Protein AF-A0A7H8JSB2-F1 (afdb_monomer_lite)

pLDDT: mean 87.97, std 10.71, range [47.22, 97.81]

Secondary structure (DSSP, 8-state):
-HHHHHHHHHHHHH--HHHHHHHHHHHHHHHHHHHHHHH----GGGT-------TTTTTT-HHHHHHHHHHHHHHTT-HHHHHHHHHHHHHS-HHHHHHHHHHHHHHHHHHHHHHHHHHHHHHH--

Sequence (126 aa):
MDGVTAAVGELAERGDLFDVLSACRVFAYTAVHALLALYGPPDSGLGEVWVLDDLGDAEGRPERLFAARLVTAHANGDQDTVTALVVAAFRAARRERSGSLRELVTYAAGLDARAAQKDRHERNDG

Structure (mmCIF, N/CA/C/O backbone):
data_AF-A0A7H8JSB2-F1
#
_entry.id   AF-A0A7H8JSB2-F1
#
loop_
_atom_site.group_PDB
_atom_site.id
_atom_site.type_symbol
_atom_site.label_atom_id
_atom_site.label_alt_id
_atom_site.label_comp_id
_atom_site.label_asym_id
_atom_site.label_entity_id
_atom_site.label_seq_id
_atom_site.pdbx_PDB_ins_code
_atom_site.Cartn_x
_atom_site.Cartn_y
_atom_site.Cartn_z
_atom_site.occupancy
_atom_site.B_iso_or_equiv
_atom_site.auth_seq_id
_atom_site.auth_comp_id
_atom_site.auth_asym_id
_atom_site.auth_atom_id
_atom_site.pdbx_PDB_model_num
ATOM 1 N N . MET A 1 1 ? 3.109 19.238 -10.023 1.00 53.44 1 MET A N 1
ATOM 2 C CA . MET A 1 1 ? 3.082 17.765 -9.847 1.00 53.44 1 MET A CA 1
ATOM 3 C C . MET A 1 1 ? 4.243 17.054 -10.559 1.00 53.44 1 MET A C 1
ATOM 5 O O . MET A 1 1 ? 4.353 15.838 -10.447 1.00 53.44 1 MET A O 1
ATOM 9 N N . ASP A 1 2 ? 5.158 17.784 -11.208 1.00 61.31 2 ASP A N 1
ATOM 10 C CA . ASP A 1 2 ? 6.185 17.170 -12.066 1.00 61.31 2 ASP A CA 1
ATOM 11 C C . ASP A 1 2 ? 7.372 16.584 -11.285 1.00 61.31 2 ASP A C 1
ATOM 13 O O . ASP A 1 2 ? 7.909 15.548 -11.667 1.00 61.31 2 ASP A O 1
ATOM 17 N N . GLY A 1 3 ? 7.724 17.172 -10.134 1.00 69.94 3 GLY A N 1
ATOM 18 C CA . GLY A 1 3 ? 8.851 16.714 -9.309 1.00 69.94 3 GLY A CA 1
ATOM 19 C C . GLY A 1 3 ? 8.654 15.335 -8.667 1.00 69.94 3 GLY A C 1
ATOM 20 O O . GLY A 1 3 ? 9.569 14.521 -8.679 1.00 69.94 3 GLY A O 1
ATOM 21 N N . VAL A 1 4 ? 7.453 15.031 -8.158 1.00 74.25 4 VAL A N 1
ATOM 22 C CA . VAL A 1 4 ? 7.155 13.722 -7.535 1.00 74.25 4 VAL A CA 1
ATOM 23 C C . VAL A 1 4 ? 7.167 12.610 -8.581 1.00 74.25 4 VAL A C 1
ATOM 25 O O . VAL A 1 4 ? 7.732 11.545 -8.354 1.00 74.25 4 VAL A O 1
ATOM 28 N N . THR A 1 5 ? 6.601 12.871 -9.761 1.00 75.88 5 THR A N 1
ATOM 29 C CA . THR A 1 5 ? 6.603 11.906 -10.868 1.00 75.88 5 THR A CA 1
ATOM 30 C C . THR A 1 5 ? 8.024 11.636 -11.368 1.00 75.88 5 THR A C 1
ATOM 32 O O . THR A 1 5 ? 8.359 10.482 -11.637 1.00 75.88 5 THR A O 1
ATOM 35 N N . ALA A 1 6 ? 8.867 12.671 -11.443 1.00 80.19 6 ALA A N 1
ATOM 36 C CA . ALA A 1 6 ? 10.279 12.531 -11.788 1.00 80.19 6 ALA A CA 1
ATOM 37 C C . ALA A 1 6 ? 11.056 11.730 -10.729 1.00 80.19 6 ALA A C 1
ATOM 39 O O . ALA A 1 6 ? 11.782 10.810 -11.090 1.00 80.19 6 ALA A O 1
ATOM 40 N N . ALA A 1 7 ? 10.843 12.005 -9.438 1.00 81.44 7 ALA A N 1
ATOM 41 C CA . ALA A 1 7 ? 11.498 11.285 -8.344 1.00 81.44 7 ALA A CA 1
ATOM 42 C C . ALA A 1 7 ? 11.092 9.800 -8.284 1.00 81.44 7 ALA A C 1
ATOM 44 O O . ALA A 1 7 ? 11.939 8.934 -8.089 1.00 81.44 7 ALA A O 1
ATOM 45 N N . VAL A 1 8 ? 9.812 9.481 -8.516 1.00 85.06 8 VAL A N 1
ATOM 46 C CA . VAL A 1 8 ? 9.336 8.088 -8.630 1.00 85.06 8 VAL A CA 1
ATOM 47 C C . VAL A 1 8 ? 9.953 7.391 -9.843 1.00 85.06 8 VAL A C 1
ATOM 49 O O . VAL A 1 8 ? 10.310 6.215 -9.764 1.00 85.06 8 VAL A O 1
ATOM 52 N N . GLY A 1 9 ? 10.089 8.107 -10.962 1.00 81.44 9 GLY A N 1
ATOM 53 C CA . GLY A 1 9 ? 10.782 7.610 -12.148 1.00 81.44 9 GLY A CA 1
ATOM 54 C C . GLY A 1 9 ? 12.246 7.288 -11.854 1.00 81.44 9 GLY A C 1
ATOM 55 O O . GLY A 1 9 ? 12.690 6.176 -12.122 1.00 81.44 9 GLY A O 1
ATOM 56 N N . GLU A 1 10 ? 12.968 8.215 -11.225 1.00 85.25 10 GLU A N 1
ATOM 57 C CA . GLU A 1 10 ? 14.371 8.025 -10.856 1.00 85.25 10 GLU A CA 1
ATOM 58 C C . GLU A 1 10 ? 14.561 6.862 -9.876 1.00 85.25 10 GLU A C 1
ATOM 60 O O . GLU A 1 10 ? 15.423 6.013 -10.097 1.00 85.25 10 GLU A O 1
ATOM 65 N N . LEU A 1 11 ? 13.712 6.758 -8.852 1.00 86.25 11 LEU A N 1
ATOM 66 C CA . LEU A 1 11 ? 13.732 5.644 -7.906 1.00 86.25 11 LEU A CA 1
ATOM 67 C C . LEU A 1 11 ? 13.483 4.298 -8.602 1.00 86.25 11 LEU A C 1
ATOM 69 O O . LEU A 1 11 ? 14.177 3.323 -8.332 1.00 86.25 11 LEU A O 1
ATOM 73 N N . ALA A 1 12 ? 12.520 4.234 -9.525 1.00 83.19 12 ALA A N 1
ATOM 74 C CA . ALA A 1 12 ? 12.244 3.014 -10.281 1.00 83.19 12 ALA A CA 1
ATOM 75 C C . ALA A 1 12 ? 13.409 2.606 -11.201 1.00 83.19 12 ALA A C 1
ATOM 77 O O . ALA A 1 12 ? 13.561 1.422 -11.514 1.00 83.19 12 ALA A O 1
ATOM 78 N N . GLU A 1 13 ? 14.192 3.583 -11.660 1.00 86.50 13 GLU A N 1
ATOM 79 C CA . GLU A 1 13 ? 15.272 3.416 -12.632 1.00 86.50 13 GLU A CA 1
ATOM 80 C C . GLU A 1 13 ? 16.624 3.099 -12.016 1.00 86.50 13 GLU A C 1
ATOM 82 O O . GLU A 1 13 ? 17.367 2.280 -12.556 1.00 86.50 13 GLU A O 1
ATOM 87 N N . ARG A 1 14 ? 16.956 3.800 -10.936 1.00 89.25 14 ARG A N 1
ATOM 88 C CA . ARG A 1 14 ? 18.298 3.837 -10.354 1.00 89.25 14 ARG A CA 1
ATOM 89 C C . ARG A 1 14 ? 18.339 3.328 -8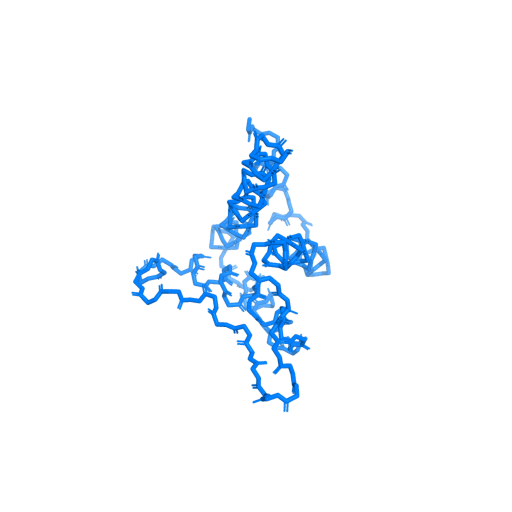.924 1.00 89.25 14 ARG A C 1
ATOM 91 O O . ARG A 1 14 ? 19.429 3.024 -8.454 1.00 89.25 14 ARG A O 1
ATOM 98 N N . GLY A 1 15 ? 17.188 3.244 -8.259 1.00 89.00 15 GLY A N 1
ATOM 99 C CA . GLY A 1 15 ? 17.097 2.716 -6.907 1.00 89.00 15 GLY A CA 1
ATOM 100 C C . GLY A 1 15 ? 17.416 1.229 -6.880 1.00 89.00 15 GLY A C 1
ATOM 101 O O . GLY A 1 15 ? 16.965 0.461 -7.741 1.00 89.00 15 GLY A O 1
ATOM 102 N N . ASP A 1 16 ? 18.182 0.820 -5.877 1.00 93.38 16 ASP A N 1
ATOM 103 C CA . ASP A 1 16 ? 18.350 -0.590 -5.577 1.00 93.38 16 ASP A CA 1
ATOM 104 C C . ASP A 1 16 ? 17.101 -1.158 -4.870 1.00 93.38 16 ASP A C 1
ATOM 106 O O . ASP A 1 16 ? 16.086 -0.484 -4.665 1.00 93.38 16 ASP A O 1
ATOM 110 N N . LEU A 1 17 ? 17.129 -2.449 -4.534 1.00 92.38 17 LEU A N 1
ATOM 111 C CA . LEU A 1 17 ? 15.994 -3.089 -3.871 1.00 92.38 17 LEU A CA 1
ATOM 112 C C . LEU A 1 17 ? 15.691 -2.461 -2.497 1.00 92.38 17 LEU A C 1
ATOM 114 O O . LEU A 1 17 ? 14.522 -2.377 -2.116 1.00 92.38 17 LEU A O 1
ATOM 118 N N . PHE A 1 18 ? 16.713 -2.036 -1.752 1.00 93.94 18 PHE A N 1
ATOM 119 C CA . PHE A 1 18 ? 16.542 -1.426 -0.435 1.00 93.94 18 PHE A CA 1
ATOM 120 C C . PHE A 1 18 ? 15.972 -0.013 -0.538 1.00 93.94 18 PHE A C 1
ATOM 122 O O . PHE A 1 18 ? 15.116 0.339 0.278 1.00 93.94 18 PHE A O 1
ATOM 129 N N . ASP A 1 19 ? 16.364 0.757 -1.553 1.00 94.38 19 ASP A N 1
ATOM 130 C CA . ASP A 1 19 ? 15.775 2.065 -1.847 1.00 94.38 19 ASP A CA 1
ATOM 131 C C . ASP A 1 19 ? 14.275 1.931 -2.130 1.00 94.38 19 ASP A C 1
ATOM 133 O O . ASP A 1 19 ? 13.443 2.610 -1.520 1.00 94.38 19 ASP A O 1
ATOM 137 N N . VAL A 1 20 ? 13.908 0.996 -3.014 1.00 93.69 20 VAL A N 1
ATOM 138 C CA . VAL A 1 20 ? 12.508 0.749 -3.386 1.00 93.69 20 VAL A CA 1
ATOM 139 C C . VAL A 1 20 ? 11.704 0.233 -2.189 1.00 93.69 20 VAL A C 1
ATOM 141 O O . VAL A 1 20 ? 10.587 0.696 -1.956 1.00 93.69 20 VAL A O 1
ATOM 144 N N . LEU A 1 21 ? 12.264 -0.677 -1.387 1.00 95.12 21 LEU A N 1
ATOM 145 C CA . LEU A 1 21 ? 11.630 -1.169 -0.160 1.00 95.12 21 LEU A CA 1
ATOM 146 C C . LEU A 1 21 ? 11.399 -0.054 0.861 1.00 95.12 21 LEU A C 1
ATOM 148 O O . LEU A 1 21 ? 10.321 0.023 1.452 1.00 95.12 21 LEU A O 1
ATOM 152 N N . SER A 1 22 ? 12.390 0.811 1.058 1.00 94.69 22 SER A N 1
ATOM 153 C CA . SER A 1 22 ? 12.302 1.919 2.009 1.00 94.69 22 SER A CA 1
ATOM 154 C C . SER A 1 22 ? 11.244 2.928 1.575 1.00 94.69 22 SER A C 1
ATOM 156 O O . SER A 1 22 ? 10.391 3.299 2.380 1.00 94.69 22 SER A O 1
ATOM 158 N N . ALA A 1 23 ? 11.221 3.299 0.294 1.00 94.12 23 ALA A N 1
ATOM 159 C CA . ALA A 1 23 ? 10.197 4.184 -0.252 1.00 94.12 23 ALA A CA 1
ATOM 160 C C . ALA A 1 23 ? 8.788 3.591 -0.110 1.00 94.12 23 ALA A C 1
ATOM 162 O O . ALA A 1 23 ? 7.881 4.256 0.387 1.00 94.12 23 ALA A O 1
ATOM 163 N N . CYS A 1 24 ? 8.613 2.316 -0.472 1.00 96.75 24 CYS A N 1
ATOM 164 C CA . CYS A 1 24 ? 7.350 1.598 -0.308 1.00 96.75 24 CYS A CA 1
ATOM 165 C C . CYS A 1 24 ? 6.847 1.633 1.141 1.00 96.75 24 CYS A C 1
ATOM 167 O O . CYS A 1 24 ? 5.670 1.899 1.377 1.00 96.75 24 CYS A O 1
ATOM 169 N N . ARG A 1 25 ? 7.740 1.416 2.115 1.00 96.88 25 ARG A N 1
ATOM 170 C CA . ARG A 1 25 ? 7.404 1.495 3.543 1.00 96.88 25 ARG A CA 1
ATOM 171 C C . ARG A 1 25 ? 7.002 2.899 3.973 1.00 96.88 25 ARG A C 1
ATOM 173 O O . ARG A 1 25 ? 6.035 3.025 4.710 1.00 96.88 25 ARG A O 1
ATOM 180 N N . VAL A 1 26 ? 7.696 3.938 3.511 1.00 96.25 26 VAL A N 1
ATOM 181 C CA . VAL A 1 26 ? 7.346 5.331 3.834 1.00 96.25 26 VAL A CA 1
ATOM 182 C C . VAL A 1 26 ? 5.947 5.674 3.321 1.00 96.25 26 VAL A C 1
ATOM 184 O O . VAL A 1 26 ? 5.129 6.182 4.083 1.00 96.25 26 VAL A O 1
ATOM 187 N N . PHE A 1 27 ? 5.630 5.345 2.067 1.00 96.19 27 PHE A N 1
ATOM 188 C CA . PHE A 1 27 ? 4.298 5.625 1.522 1.00 96.19 27 PHE A CA 1
ATOM 189 C C . PHE A 1 27 ? 3.202 4.797 2.200 1.00 96.19 27 PHE A C 1
ATOM 191 O O . PHE A 1 27 ? 2.128 5.324 2.487 1.00 96.19 27 PHE A O 1
ATOM 198 N N . ALA A 1 28 ? 3.474 3.525 2.504 1.00 96.62 28 ALA A N 1
ATOM 199 C CA . ALA A 1 28 ? 2.542 2.686 3.247 1.00 96.62 28 ALA A CA 1
ATOM 200 C C . ALA A 1 28 ? 2.306 3.215 4.670 1.00 96.62 28 ALA A C 1
ATOM 202 O O . ALA A 1 28 ? 1.165 3.266 5.117 1.00 96.62 28 ALA A O 1
ATOM 203 N N . TYR A 1 29 ? 3.351 3.688 5.347 1.00 96.69 29 TYR A N 1
ATOM 204 C CA . TYR A 1 29 ? 3.242 4.327 6.655 1.00 96.69 29 TYR A CA 1
ATOM 205 C C . TYR A 1 29 ? 2.354 5.576 6.605 1.00 96.69 29 TYR A C 1
ATOM 207 O O . TYR A 1 29 ? 1.434 5.703 7.412 1.00 96.69 29 TYR A O 1
ATOM 215 N N . THR A 1 30 ? 2.559 6.466 5.626 1.00 95.88 30 THR A N 1
ATOM 216 C CA . THR A 1 30 ? 1.688 7.637 5.420 1.00 95.88 30 THR A CA 1
ATOM 217 C C . THR A 1 30 ? 0.231 7.226 5.201 1.00 95.88 30 THR A C 1
ATOM 219 O O . THR A 1 30 ? -0.667 7.798 5.814 1.00 95.88 30 THR A O 1
ATOM 222 N N . ALA A 1 31 ? -0.010 6.202 4.378 1.00 95.12 31 ALA A N 1
ATOM 223 C CA . ALA A 1 31 ? -1.354 5.684 4.148 1.00 95.12 31 ALA A CA 1
ATOM 224 C C . ALA A 1 31 ? -2.001 5.154 5.441 1.00 95.12 31 ALA A C 1
ATOM 226 O O . ALA A 1 31 ? -3.161 5.459 5.705 1.00 95.12 31 ALA A O 1
ATOM 227 N N . VAL A 1 32 ? -1.260 4.417 6.276 1.00 95.00 32 VAL A N 1
ATOM 228 C CA . VAL A 1 32 ? -1.762 3.902 7.563 1.00 95.00 32 VAL A CA 1
ATOM 229 C C . VAL A 1 32 ? -2.123 5.029 8.527 1.00 95.00 32 VAL A C 1
ATOM 231 O O . VAL A 1 32 ? -3.181 4.972 9.147 1.00 95.00 32 VAL A O 1
ATOM 234 N N . HIS A 1 33 ? -1.307 6.081 8.621 1.00 95.31 33 HIS A N 1
ATOM 235 C CA . HIS A 1 33 ? -1.647 7.255 9.437 1.00 95.31 33 HIS A CA 1
ATOM 236 C C . HIS A 1 33 ? -2.953 7.911 8.996 1.00 95.31 33 HIS A C 1
ATOM 238 O O . HIS A 1 33 ? -3.815 8.197 9.826 1.00 95.31 33 HIS A O 1
ATOM 244 N N . ALA A 1 34 ? -3.135 8.083 7.689 1.00 93.94 34 ALA A N 1
ATOM 245 C CA . ALA A 1 34 ? -4.374 8.623 7.149 1.00 93.94 34 ALA A CA 1
ATOM 246 C C . ALA A 1 34 ? -5.585 7.714 7.434 1.00 93.94 34 ALA A C 1
ATOM 248 O O . ALA A 1 34 ? -6.664 8.208 7.758 1.00 93.94 34 ALA A O 1
ATOM 249 N N . LEU A 1 35 ? -5.420 6.389 7.362 1.00 91.88 35 LEU A N 1
ATOM 250 C CA . LEU A 1 35 ? -6.478 5.426 7.692 1.00 91.88 35 LEU A CA 1
ATOM 251 C C . LEU A 1 35 ? -6.877 5.485 9.166 1.00 91.88 35 LEU A C 1
ATOM 253 O O . LEU A 1 35 ? -8.068 5.487 9.467 1.00 91.88 35 LEU A O 1
ATOM 257 N N . LEU A 1 36 ? -5.900 5.603 10.066 1.00 92.81 36 LEU A N 1
ATOM 258 C CA . LEU A 1 36 ? -6.151 5.777 11.496 1.00 92.81 36 LEU A CA 1
ATOM 259 C C . LEU A 1 36 ? -6.925 7.069 11.779 1.00 92.81 36 LEU A C 1
ATOM 261 O O . LEU A 1 36 ? -7.863 7.050 12.569 1.00 92.81 36 LEU A O 1
ATOM 265 N N . ALA A 1 37 ? -6.592 8.175 11.109 1.00 92.19 37 ALA A N 1
ATOM 266 C CA . ALA A 1 37 ? -7.345 9.425 11.237 1.00 92.19 37 ALA A CA 1
ATOM 267 C C . ALA A 1 37 ? -8.783 9.304 10.688 1.00 92.19 37 ALA A C 1
ATOM 269 O O . ALA A 1 37 ? -9.744 9.826 11.263 1.00 92.19 37 ALA A O 1
ATOM 270 N N . LEU A 1 38 ? -8.960 8.583 9.578 1.00 89.94 38 LEU A N 1
ATOM 271 C CA . LEU A 1 38 ? -10.264 8.405 8.941 1.00 89.94 38 LEU A CA 1
ATOM 272 C C . LEU A 1 38 ? -11.196 7.484 9.733 1.00 89.94 38 LEU A C 1
ATOM 274 O O . LEU A 1 38 ? -12.366 7.833 9.903 1.00 89.94 38 LEU A O 1
ATOM 278 N N . TYR A 1 39 ? -10.695 6.352 10.222 1.00 89.00 39 TYR A N 1
ATOM 279 C CA . TYR A 1 39 ? -11.537 5.259 10.719 1.00 89.00 39 TYR A CA 1
ATOM 280 C C . TYR A 1 39 ? -11.201 4.795 12.142 1.00 89.00 39 TYR A C 1
ATOM 282 O O . TYR A 1 39 ? -11.965 4.025 12.713 1.00 89.00 39 TYR A O 1
ATOM 290 N N . GLY A 1 40 ? -10.106 5.276 12.735 1.00 88.81 40 GLY A N 1
ATOM 291 C CA . GLY A 1 40 ? -9.577 4.742 13.990 1.00 88.81 40 GLY A CA 1
ATOM 292 C C . GLY A 1 40 ? -8.801 3.429 13.797 1.00 88.81 40 GLY A C 1
ATOM 293 O O . GLY A 1 40 ? -8.696 2.925 12.677 1.00 88.81 40 GLY A O 1
ATOM 294 N N . PRO A 1 41 ? -8.183 2.891 14.864 1.00 88.06 41 PRO A N 1
ATOM 295 C CA . PRO A 1 41 ? -7.515 1.594 14.816 1.00 88.06 41 PRO A CA 1
ATOM 296 C C . PRO A 1 41 ? -8.531 0.436 14.795 1.00 88.06 41 PRO A C 1
ATOM 298 O O . PRO A 1 41 ? -9.570 0.551 15.444 1.00 88.06 41 PRO A O 1
ATOM 301 N N . PRO A 1 42 ? -8.225 -0.689 14.120 1.00 85.62 42 PRO A N 1
ATOM 302 C CA . PRO A 1 42 ? -9.025 -1.906 14.229 1.00 85.62 42 PRO A CA 1
ATOM 303 C C . PRO A 1 42 ? -8.928 -2.479 15.648 1.00 85.62 42 PRO A C 1
ATOM 305 O O . PRO A 1 42 ? -7.878 -2.370 16.298 1.00 85.62 42 PRO A O 1
ATOM 308 N N . ASP A 1 43 ? -10.000 -3.111 16.127 1.00 84.12 43 ASP A N 1
ATOM 309 C CA . ASP A 1 43 ? -10.004 -3.766 17.432 1.00 84.12 43 ASP A CA 1
ATOM 310 C C . ASP A 1 43 ? -9.273 -5.116 17.369 1.00 84.12 43 ASP A C 1
ATOM 312 O O . ASP A 1 43 ? -9.827 -6.173 17.048 1.00 84.12 43 ASP A O 1
ATOM 316 N N . SER A 1 44 ? -7.989 -5.088 17.721 1.00 76.81 44 SER A N 1
ATOM 317 C CA . SER A 1 44 ? -7.153 -6.288 17.778 1.00 76.81 44 SER A CA 1
ATOM 318 C C . SER A 1 44 ? -7.602 -7.294 18.844 1.00 76.81 44 SER A C 1
ATOM 320 O O . SER A 1 44 ? -7.311 -8.483 18.707 1.00 76.81 44 SER A O 1
ATOM 322 N N . GLY A 1 45 ? -8.349 -6.864 19.870 1.00 77.88 45 GLY A N 1
ATOM 323 C CA . GLY A 1 45 ? -8.935 -7.742 20.886 1.00 77.88 45 GLY A CA 1
ATOM 324 C C . GLY A 1 45 ? -10.076 -8.605 20.344 1.00 77.88 45 GLY A C 1
ATOM 325 O O . GLY A 1 45 ? -10.326 -9.693 20.865 1.00 77.88 45 GLY A O 1
ATOM 326 N N . LEU A 1 46 ? -10.715 -8.156 19.263 1.00 82.62 46 LEU A N 1
ATOM 327 C CA . LEU A 1 46 ? -11.733 -8.895 18.514 1.00 82.62 46 LEU A CA 1
ATOM 328 C C . LEU A 1 46 ? -11.164 -9.604 17.275 1.00 82.62 46 LEU A C 1
ATOM 330 O O . LEU A 1 46 ? -11.901 -10.278 16.556 1.00 82.62 46 LEU A O 1
ATOM 334 N N . GLY A 1 47 ? -9.852 -9.490 17.039 1.00 82.62 47 GLY A N 1
ATOM 335 C CA . GLY A 1 47 ? -9.187 -10.050 15.864 1.00 82.62 47 GLY A CA 1
ATOM 336 C C . GLY A 1 47 ? -9.478 -9.285 14.572 1.00 82.62 47 GLY A C 1
ATOM 337 O O . GLY A 1 47 ? -9.328 -9.853 13.490 1.00 82.62 47 GLY A O 1
ATOM 338 N N . GLU A 1 48 ? -9.905 -8.023 14.662 1.00 85.50 48 GLU A N 1
ATOM 339 C CA . GLU A 1 48 ? -10.129 -7.192 13.485 1.00 85.50 48 GLU A CA 1
ATOM 340 C C . GLU A 1 48 ? -8.809 -6.867 12.780 1.00 85.50 48 GLU A C 1
ATOM 342 O O . GLU A 1 48 ? -7.769 -6.636 13.401 1.00 85.50 48 GLU A O 1
ATOM 347 N N . VAL A 1 49 ? -8.870 -6.826 11.452 1.00 86.69 49 VAL A N 1
ATOM 348 C CA . VAL A 1 49 ? -7.748 -6.480 10.579 1.00 86.69 49 VAL A CA 1
ATOM 349 C C . VAL A 1 49 ? -8.213 -5.486 9.531 1.00 86.69 49 VAL A C 1
ATOM 351 O O . VAL A 1 49 ? -9.385 -5.454 9.152 1.00 86.69 49 VAL A O 1
ATOM 354 N N . TRP A 1 50 ? -7.282 -4.692 9.016 1.00 86.38 50 TRP A N 1
ATOM 355 C CA . TRP A 1 50 ? -7.567 -3.831 7.881 1.00 86.38 50 TRP A CA 1
ATOM 356 C C . TRP A 1 50 ? -7.873 -4.666 6.640 1.00 86.38 50 TRP A C 1
ATOM 358 O O . TRP A 1 50 ? -7.100 -5.554 6.274 1.00 86.38 50 TRP A O 1
ATOM 368 N N . VAL A 1 51 ? -8.961 -4.314 5.957 1.00 84.06 51 VAL A N 1
ATOM 369 C CA . VAL A 1 51 ? -9.307 -4.801 4.619 1.00 84.06 51 VAL A CA 1
ATOM 370 C C . VAL A 1 51 ? -9.561 -3.568 3.758 1.00 84.06 51 VAL A C 1
ATOM 372 O O . VAL A 1 51 ? -10.630 -2.973 3.809 1.00 84.06 51 VAL A O 1
ATOM 375 N N . LEU A 1 52 ? -8.534 -3.121 3.033 1.00 75.38 52 LEU A N 1
ATOM 376 C CA . LEU A 1 52 ? -8.547 -1.835 2.313 1.00 75.38 52 LEU A CA 1
ATOM 377 C C . LEU A 1 52 ? -8.916 -1.965 0.833 1.00 75.38 52 LEU A C 1
ATOM 379 O O . LEU A 1 52 ? -8.793 -1.003 0.069 1.00 75.38 52 LEU A O 1
ATOM 383 N N . ASP A 1 53 ? -9.324 -3.165 0.438 1.00 65.25 53 ASP A N 1
ATOM 384 C CA . ASP A 1 53 ? -9.801 -3.472 -0.899 1.00 65.25 53 ASP A CA 1
ATOM 385 C C . ASP A 1 53 ? -11.329 -3.402 -0.855 1.00 65.25 53 ASP A C 1
ATOM 387 O O . ASP A 1 53 ? -11.991 -4.345 -0.421 1.00 65.25 53 ASP A O 1
ATOM 391 N N . ASP A 1 54 ? -11.888 -2.253 -1.234 1.00 53.09 54 ASP A N 1
ATOM 392 C CA . ASP A 1 54 ? -13.313 -2.198 -1.540 1.00 53.09 54 ASP A CA 1
ATOM 393 C C . ASP A 1 54 ? -13.486 -2.799 -2.940 1.00 53.09 54 ASP A C 1
ATOM 395 O O . ASP A 1 54 ? -12.891 -2.343 -3.923 1.00 53.09 54 ASP A O 1
ATOM 399 N N . LEU A 1 55 ? -14.211 -3.913 -2.981 1.00 47.22 55 LEU A N 1
ATOM 400 C CA . LEU A 1 55 ? -14.363 -4.842 -4.097 1.00 47.22 55 LEU A CA 1
ATOM 401 C C . LEU A 1 55 ? -14.855 -4.124 -5.373 1.00 47.22 55 LEU A C 1
ATOM 403 O O . LEU A 1 55 ? -16.055 -3.988 -5.592 1.00 47.22 55 LEU A O 1
ATOM 407 N N . GLY A 1 56 ? -13.926 -3.678 -6.226 1.00 54.62 56 GLY A N 1
ATOM 408 C CA . GLY A 1 56 ? -14.211 -3.196 -7.587 1.00 54.62 56 GLY A CA 1
ATOM 409 C C . GLY A 1 56 ? -13.154 -2.253 -8.173 1.00 54.62 56 GLY A C 1
ATOM 410 O O . GLY A 1 56 ? -12.757 -2.405 -9.326 1.00 54.62 56 GLY A O 1
ATOM 411 N N . ASP A 1 57 ? -12.615 -1.326 -7.377 1.00 65.38 57 ASP A N 1
ATOM 412 C CA . ASP A 1 57 ? -11.731 -0.255 -7.883 1.00 65.38 57 ASP A CA 1
ATOM 413 C C . ASP A 1 57 ? -10.337 -0.739 -8.329 1.00 65.38 57 ASP A C 1
ATOM 415 O O . ASP A 1 57 ? -9.641 -0.051 -9.089 1.00 65.38 57 ASP A O 1
ATOM 419 N N . ALA A 1 58 ? -9.907 -1.906 -7.843 1.00 70.50 58 ALA A N 1
ATOM 420 C CA . ALA A 1 58 ? -8.648 -2.552 -8.212 1.00 70.50 58 ALA A CA 1
ATOM 421 C C . ALA A 1 58 ? -8.806 -3.606 -9.326 1.00 70.50 58 ALA A C 1
ATOM 423 O O . ALA A 1 58 ? -7.801 -4.110 -9.841 1.00 70.50 58 ALA A O 1
ATOM 424 N N . GLU A 1 59 ? -10.038 -3.942 -9.724 1.00 76.00 59 GLU A N 1
ATOM 425 C CA . GLU A 1 59 ? -10.287 -4.946 -10.757 1.00 76.00 59 GLU A CA 1
ATOM 426 C C . GLU A 1 59 ? -9.735 -4.469 -12.110 1.00 76.00 59 GLU A C 1
ATOM 428 O O . GLU A 1 59 ? -9.961 -3.343 -12.552 1.00 76.00 59 GLU A O 1
ATOM 433 N N . GLY A 1 60 ? -8.911 -5.305 -12.750 1.00 82.00 60 GLY A N 1
ATOM 434 C CA . GLY A 1 60 ? -8.213 -4.946 -13.989 1.00 82.00 60 GLY A CA 1
ATOM 435 C C . GLY A 1 60 ? -7.112 -3.882 -13.841 1.00 82.00 60 GLY A C 1
ATOM 436 O O . GLY A 1 60 ? -6.537 -3.476 -14.851 1.00 82.00 60 GLY A O 1
ATOM 437 N N . ARG A 1 61 ? -6.782 -3.441 -12.617 1.00 88.94 61 ARG A N 1
ATOM 438 C CA . ARG A 1 61 ? -5.763 -2.414 -12.337 1.00 88.94 61 ARG A CA 1
ATOM 439 C C . ARG A 1 61 ? -4.638 -2.977 -11.454 1.00 88.94 61 ARG A C 1
ATOM 441 O O . ARG A 1 61 ? -4.659 -2.784 -10.236 1.00 88.94 61 ARG A O 1
ATOM 448 N N . PRO A 1 62 ? -3.638 -3.671 -12.028 1.00 90.94 62 PRO A N 1
ATOM 449 C CA . PRO A 1 62 ? -2.615 -4.377 -11.252 1.00 90.94 62 PRO A CA 1
ATOM 450 C C . PRO A 1 62 ? -1.769 -3.454 -10.363 1.00 90.94 62 PRO A C 1
ATOM 452 O O . PRO A 1 62 ? -1.416 -3.840 -9.252 1.00 90.94 62 PRO A O 1
ATOM 455 N N . GLU A 1 63 ? -1.493 -2.221 -10.789 1.00 93.44 63 GLU A N 1
ATOM 456 C CA . GLU A 1 63 ? -0.770 -1.234 -9.979 1.00 93.44 63 GLU A CA 1
ATOM 457 C C . GLU A 1 63 ? -1.593 -0.795 -8.758 1.00 93.44 63 GLU A C 1
ATOM 459 O O . GLU A 1 63 ? -1.048 -0.595 -7.670 1.00 93.44 63 GLU A O 1
ATOM 464 N N . ARG A 1 64 ? -2.921 -0.688 -8.920 1.00 92.00 64 ARG A N 1
ATOM 465 C CA . ARG A 1 64 ? -3.852 -0.334 -7.836 1.00 92.00 64 ARG A CA 1
ATOM 466 C C . ARG A 1 64 ? -3.932 -1.458 -6.822 1.00 92.00 64 ARG A C 1
ATOM 468 O O . ARG A 1 64 ? -3.855 -1.208 -5.622 1.00 92.00 64 ARG A O 1
ATOM 475 N N . LEU A 1 65 ? -4.018 -2.688 -7.321 1.00 91.81 65 LEU A N 1
ATOM 476 C CA . LEU A 1 65 ? -4.008 -3.890 -6.504 1.00 91.81 65 LEU A CA 1
ATOM 477 C C . LEU A 1 65 ? -2.692 -4.032 -5.729 1.00 91.81 65 LEU A C 1
ATOM 479 O O . LEU A 1 65 ? -2.711 -4.376 -4.550 1.00 91.81 65 LEU A O 1
ATOM 483 N N . PHE A 1 66 ? -1.551 -3.729 -6.359 1.00 94.56 66 PHE A N 1
ATOM 484 C CA . PHE A 1 66 ? -0.261 -3.671 -5.672 1.00 94.56 66 PHE A CA 1
ATOM 485 C C . PHE A 1 66 ? -0.294 -2.673 -4.510 1.00 94.56 66 PHE A C 1
ATOM 487 O O . PHE A 1 66 ? 0.048 -3.045 -3.388 1.00 94.56 66 PHE A O 1
ATOM 494 N N . ALA A 1 67 ? -0.737 -1.435 -4.757 1.00 94.94 67 ALA A N 1
ATOM 495 C CA . ALA A 1 67 ? -0.795 -0.397 -3.733 1.00 94.94 67 ALA A CA 1
ATOM 496 C C . ALA A 1 67 ? -1.703 -0.79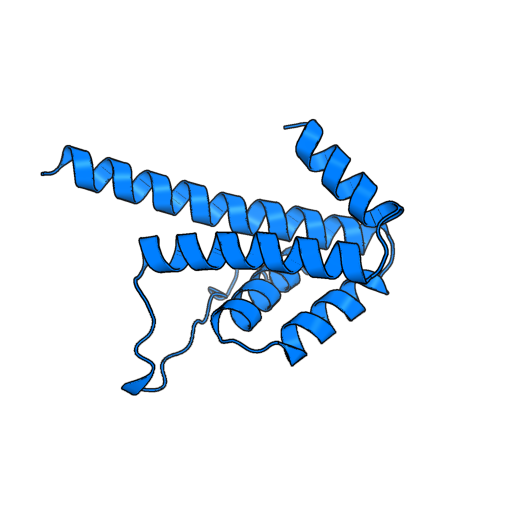9 -2.559 1.00 94.94 67 ALA A C 1
ATOM 498 O O . ALA A 1 67 ? -1.265 -0.769 -1.409 1.00 94.94 67 ALA A O 1
ATOM 499 N N . ALA A 1 68 ? -2.931 -1.245 -2.845 1.00 92.88 68 ALA A N 1
ATOM 500 C CA . ALA A 1 68 ? -3.892 -1.666 -1.827 1.00 92.88 68 ALA A CA 1
ATOM 501 C C . ALA A 1 68 ? -3.368 -2.842 -0.987 1.00 92.88 68 ALA A C 1
ATOM 503 O O . ALA A 1 68 ? -3.426 -2.798 0.243 1.00 92.88 68 ALA A O 1
ATOM 504 N N . ARG A 1 69 ? -2.785 -3.869 -1.625 1.00 94.12 69 ARG A N 1
ATOM 505 C CA . ARG A 1 69 ? -2.208 -5.028 -0.923 1.00 94.12 69 ARG A CA 1
ATOM 506 C C . ARG A 1 69 ? -1.000 -4.658 -0.079 1.00 94.12 69 ARG A C 1
ATOM 508 O O . ARG A 1 69 ? -0.891 -5.134 1.046 1.00 94.12 69 ARG A O 1
ATOM 515 N N . LEU A 1 70 ? -0.112 -3.808 -0.594 1.00 96.38 70 LEU A N 1
ATOM 516 C CA . LEU A 1 70 ? 1.067 -3.368 0.144 1.00 96.38 70 LEU A CA 1
ATOM 517 C C . LEU A 1 70 ? 0.667 -2.579 1.396 1.00 96.38 70 LEU A C 1
ATOM 519 O O . LEU A 1 70 ? 1.177 -2.861 2.478 1.00 96.38 70 LEU A O 1
ATOM 523 N N . VAL A 1 71 ? -0.259 -1.624 1.262 1.00 95.69 71 VAL A N 1
ATOM 524 C CA . VAL A 1 71 ? -0.754 -0.840 2.402 1.00 95.69 71 VAL A CA 1
ATOM 525 C C . VAL A 1 71 ? -1.485 -1.741 3.393 1.00 95.69 71 VAL A C 1
ATOM 527 O O . VAL A 1 71 ? -1.225 -1.636 4.585 1.00 95.69 71 VAL A O 1
ATOM 530 N N . THR A 1 72 ? -2.324 -2.669 2.924 1.00 93.81 72 THR A N 1
ATOM 531 C CA . THR A 1 72 ? -3.038 -3.625 3.792 1.00 93.81 72 THR A CA 1
ATOM 532 C C . THR A 1 72 ? -2.068 -4.498 4.583 1.00 93.81 72 THR A C 1
ATOM 534 O O . THR A 1 72 ? -2.186 -4.606 5.802 1.00 93.81 72 THR A O 1
ATOM 537 N N . ALA A 1 73 ? -1.069 -5.082 3.916 1.00 95.06 73 ALA A N 1
ATOM 538 C CA . ALA A 1 73 ? -0.046 -5.888 4.576 1.00 95.06 73 ALA A CA 1
ATOM 539 C C . ALA A 1 73 ? 0.735 -5.061 5.608 1.00 95.06 73 ALA A C 1
ATOM 541 O O . ALA A 1 73 ? 0.928 -5.502 6.738 1.00 95.06 73 ALA A O 1
ATOM 542 N N . HIS A 1 74 ? 1.119 -3.830 5.257 1.00 96.06 74 HIS A N 1
ATOM 543 C CA . HIS A 1 74 ? 1.816 -2.931 6.174 1.00 96.06 74 HIS A CA 1
ATOM 544 C C . HIS A 1 74 ? 0.958 -2.560 7.393 1.00 96.06 74 HIS A C 1
ATOM 546 O O . HIS A 1 74 ? 1.450 -2.607 8.518 1.00 96.06 74 HIS A O 1
ATOM 552 N N . ALA A 1 75 ? -0.322 -2.243 7.181 1.00 93.62 75 ALA A N 1
ATOM 553 C CA . ALA A 1 75 ? -1.276 -1.886 8.229 1.00 93.62 75 ALA A CA 1
ATOM 554 C C . ALA A 1 75 ? -1.518 -3.033 9.221 1.00 93.62 75 ALA A C 1
ATOM 556 O O . ALA A 1 75 ? -1.703 -2.789 10.410 1.00 93.62 75 ALA A O 1
ATOM 557 N N . ASN A 1 76 ? -1.469 -4.276 8.736 1.00 93.44 76 ASN A N 1
ATOM 558 C CA . ASN A 1 76 ? -1.641 -5.487 9.539 1.00 93.44 76 ASN A CA 1
ATOM 559 C C . ASN A 1 76 ? -0.315 -6.060 10.079 1.00 93.44 76 ASN A C 1
ATOM 561 O O . ASN A 1 76 ? -0.306 -7.134 10.672 1.00 93.44 76 ASN A O 1
ATOM 565 N N . GLY A 1 77 ? 0.815 -5.371 9.878 1.00 93.56 77 GLY A N 1
ATOM 566 C CA . GLY A 1 77 ? 2.121 -5.807 10.382 1.00 93.56 77 GLY A CA 1
ATOM 567 C C . GLY A 1 77 ? 2.751 -6.991 9.634 1.00 93.56 77 GLY A C 1
ATOM 568 O O . GLY A 1 77 ? 3.767 -7.515 10.087 1.00 93.56 77 GLY A O 1
ATOM 569 N N . ASP A 1 78 ? 2.216 -7.385 8.478 1.00 95.19 78 ASP A N 1
ATOM 570 C CA . ASP A 1 78 ? 2.712 -8.497 7.662 1.00 95.19 78 ASP A CA 1
ATOM 571 C C . ASP A 1 78 ? 3.944 -8.079 6.832 1.00 95.19 78 ASP A C 1
ATOM 573 O O . ASP A 1 78 ? 3.867 -7.711 5.654 1.00 95.19 78 ASP A O 1
ATOM 577 N N . GLN A 1 79 ? 5.114 -8.095 7.479 1.00 95.75 79 GLN A N 1
ATOM 578 C CA . GLN A 1 79 ? 6.383 -7.691 6.861 1.00 95.75 79 GLN A CA 1
ATOM 579 C C . GLN A 1 79 ? 6.862 -8.653 5.768 1.00 95.75 79 GLN A C 1
ATOM 581 O O . GLN A 1 79 ? 7.559 -8.218 4.842 1.00 95.75 79 GLN A O 1
ATOM 586 N N . ASP A 1 80 ? 6.483 -9.927 5.850 1.00 97.38 80 ASP A N 1
ATOM 587 C CA . ASP A 1 80 ? 6.845 -10.938 4.859 1.00 97.38 80 ASP A CA 1
ATOM 588 C C . ASP A 1 80 ? 6.119 -10.659 3.542 1.00 97.38 80 ASP A C 1
ATOM 590 O O . ASP A 1 80 ? 6.757 -10.583 2.487 1.00 97.38 80 ASP A O 1
ATOM 594 N N . THR A 1 81 ? 4.813 -10.377 3.599 1.00 96.31 81 THR A N 1
ATOM 595 C CA . THR A 1 81 ? 4.035 -9.973 2.421 1.00 96.31 81 THR A CA 1
ATOM 596 C C . THR A 1 81 ? 4.506 -8.632 1.866 1.00 96.31 81 THR A C 1
ATOM 598 O O . THR A 1 81 ? 4.661 -8.504 0.649 1.00 96.31 81 THR A O 1
ATOM 601 N N . VAL A 1 82 ? 4.807 -7.642 2.719 1.00 97.38 82 VAL A N 1
ATOM 602 C CA . VAL A 1 82 ? 5.394 -6.364 2.265 1.00 97.38 82 VAL A CA 1
ATOM 603 C C . VAL A 1 82 ? 6.676 -6.617 1.470 1.00 97.38 82 VAL A C 1
ATOM 605 O O . VAL A 1 82 ? 6.834 -6.108 0.360 1.00 97.38 82 VAL A O 1
ATOM 608 N N . THR A 1 83 ? 7.577 -7.439 2.004 1.00 97.12 83 THR A N 1
ATOM 609 C CA . THR A 1 83 ? 8.852 -7.758 1.352 1.00 97.12 83 THR A CA 1
ATOM 610 C C . THR A 1 83 ? 8.629 -8.496 0.035 1.00 97.12 83 THR A C 1
ATOM 612 O O . THR A 1 83 ? 9.210 -8.123 -0.986 1.00 97.12 83 THR A O 1
ATOM 615 N N . ALA A 1 84 ? 7.749 -9.499 0.020 1.00 97.81 84 ALA A N 1
ATOM 616 C CA . ALA A 1 84 ? 7.441 -10.281 -1.171 1.00 97.81 84 ALA A CA 1
ATOM 617 C C . ALA A 1 84 ? 6.852 -9.418 -2.299 1.00 97.81 84 ALA A C 1
ATOM 619 O O . ALA A 1 84 ? 7.297 -9.522 -3.445 1.00 97.81 84 ALA A O 1
ATOM 620 N N . LEU A 1 85 ? 5.908 -8.524 -1.982 1.00 97.00 85 LEU A N 1
ATOM 621 C CA . LEU A 1 85 ? 5.295 -7.612 -2.952 1.00 97.00 85 LEU A CA 1
ATOM 622 C C . LEU A 1 85 ? 6.325 -6.652 -3.551 1.00 97.00 85 LEU A C 1
ATOM 624 O O . LEU A 1 85 ? 6.364 -6.474 -4.770 1.00 97.00 85 LEU A O 1
ATOM 628 N N . VAL A 1 86 ? 7.188 -6.063 -2.718 1.00 96.81 86 VAL A N 1
ATOM 629 C CA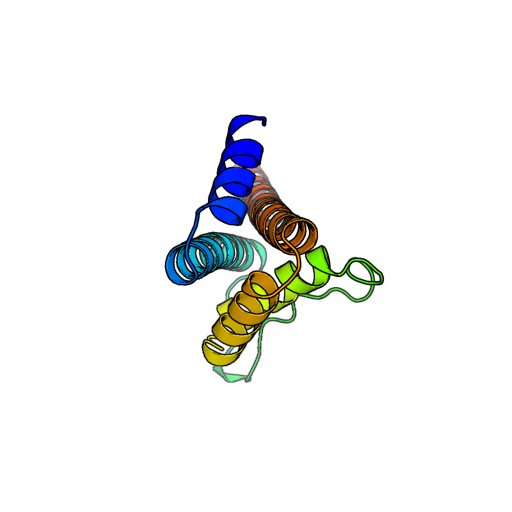 . VAL A 1 86 ? 8.240 -5.155 -3.194 1.00 96.81 86 VAL A CA 1
ATOM 630 C C . VAL A 1 86 ? 9.248 -5.892 -4.069 1.00 96.81 86 VAL A C 1
ATOM 632 O O . VAL A 1 86 ? 9.597 -5.393 -5.135 1.00 96.81 86 VAL A O 1
ATOM 635 N N . VAL A 1 87 ? 9.692 -7.087 -3.671 1.00 97.00 87 VAL A N 1
ATOM 636 C CA . VAL A 1 87 ? 10.611 -7.900 -4.483 1.00 97.00 87 VAL A CA 1
ATOM 637 C C . VAL A 1 87 ? 9.973 -8.270 -5.822 1.00 97.00 87 VAL A C 1
ATOM 639 O O . VAL A 1 87 ? 10.646 -8.205 -6.852 1.00 97.00 87 VAL A O 1
ATOM 642 N N . ALA A 1 88 ? 8.686 -8.622 -5.839 1.00 96.25 88 ALA A N 1
ATOM 643 C CA . ALA A 1 88 ? 7.961 -8.913 -7.072 1.00 96.25 88 ALA A CA 1
ATOM 644 C C . ALA A 1 88 ? 7.898 -7.683 -7.993 1.00 96.25 88 ALA A C 1
ATOM 646 O O . ALA A 1 88 ? 8.276 -7.777 -9.161 1.00 96.25 88 ALA A O 1
ATOM 647 N N . ALA A 1 89 ? 7.521 -6.514 -7.464 1.00 94.69 89 ALA A N 1
ATOM 648 C CA . ALA A 1 89 ? 7.505 -5.262 -8.221 1.00 94.69 89 ALA A CA 1
ATOM 649 C C . ALA A 1 89 ? 8.908 -4.852 -8.704 1.00 94.69 89 ALA A C 1
ATOM 651 O O . ALA A 1 89 ? 9.070 -4.369 -9.823 1.00 94.69 89 ALA A O 1
ATOM 652 N N . PHE A 1 90 ? 9.945 -5.088 -7.896 1.00 94.00 90 PHE A N 1
ATOM 653 C CA . PHE A 1 90 ? 11.332 -4.833 -8.275 1.00 94.00 90 PHE A CA 1
ATOM 654 C C . PHE A 1 90 ? 11.803 -5.770 -9.392 1.00 94.00 90 PHE A C 1
ATOM 656 O O . PHE A 1 90 ? 12.575 -5.366 -10.249 1.00 94.00 90 PHE A O 1
ATOM 663 N N . ARG A 1 91 ? 11.336 -7.016 -9.445 1.00 94.94 91 ARG A N 1
ATOM 664 C CA . ARG A 1 91 ? 11.693 -7.953 -10.525 1.00 94.94 91 ARG A CA 1
ATOM 665 C C . ARG A 1 91 ? 10.881 -7.754 -11.808 1.00 94.94 91 ARG A C 1
ATOM 667 O O . ARG A 1 91 ? 11.291 -8.263 -12.847 1.00 94.94 91 ARG A O 1
ATOM 674 N N . ALA A 1 92 ? 9.769 -7.027 -11.741 1.00 93.88 92 ALA A N 1
ATOM 675 C CA . ALA A 1 92 ? 8.931 -6.706 -12.891 1.00 93.88 92 ALA A CA 1
ATOM 676 C C . ALA A 1 92 ? 9.643 -5.795 -13.909 1.00 93.88 92 ALA A C 1
ATOM 678 O O . ALA A 1 92 ? 10.692 -5.195 -13.623 1.00 93.88 92 ALA A O 1
ATOM 679 N N . ALA A 1 93 ? 9.059 -5.662 -15.105 1.00 92.00 93 ALA A N 1
ATOM 680 C CA . ALA A 1 93 ? 9.578 -4.747 -16.110 1.00 92.00 93 ALA A CA 1
ATOM 681 C C . ALA A 1 93 ? 9.559 -3.311 -15.568 1.00 92.00 93 ALA A C 1
ATOM 683 O O . ALA A 1 93 ? 8.668 -2.917 -14.815 1.00 92.00 93 ALA A O 1
ATOM 684 N N . ARG A 1 94 ? 10.521 -2.482 -15.993 1.00 89.12 94 ARG A N 1
ATOM 685 C CA . ARG A 1 94 ? 10.668 -1.096 -15.508 1.00 89.12 94 ARG A CA 1
ATOM 686 C C . ARG A 1 94 ? 9.356 -0.306 -15.549 1.00 89.12 94 ARG A C 1
ATOM 688 O O . ARG A 1 94 ? 9.036 0.385 -14.591 1.00 89.12 94 ARG A O 1
ATOM 695 N N . ARG A 1 95 ? 8.586 -0.429 -16.636 1.00 90.56 95 ARG A N 1
ATOM 696 C CA . ARG A 1 95 ? 7.293 0.257 -16.790 1.00 90.56 95 ARG A CA 1
ATOM 697 C C . ARG A 1 95 ? 6.287 -0.155 -15.711 1.00 90.56 95 ARG A C 1
ATOM 699 O O . ARG A 1 95 ? 5.610 0.713 -15.173 1.00 90.56 95 ARG A O 1
ATOM 706 N N . GLU A 1 96 ? 6.215 -1.445 -15.402 1.00 92.44 96 GLU A N 1
ATOM 707 C CA . GLU A 1 96 ? 5.316 -2.003 -14.386 1.00 92.44 96 GLU A CA 1
ATOM 708 C C . GLU A 1 96 ? 5.760 -1.555 -12.992 1.00 92.44 96 GLU A C 1
ATOM 710 O O . GLU A 1 96 ? 4.952 -1.050 -12.220 1.00 92.44 96 GLU A O 1
ATOM 715 N N . ARG A 1 97 ? 7.068 -1.616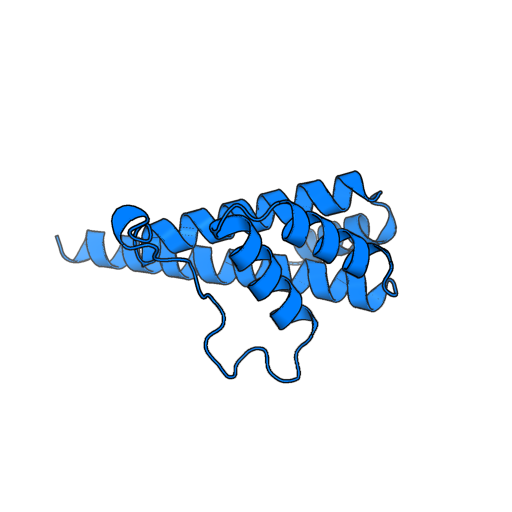 -12.706 1.00 93.31 97 ARG A N 1
ATOM 716 C CA . ARG A 1 97 ? 7.645 -1.110 -11.452 1.00 93.31 97 ARG A CA 1
ATOM 717 C C . ARG A 1 97 ? 7.325 0.369 -11.228 1.00 93.31 97 ARG A C 1
ATOM 719 O O . ARG A 1 97 ? 6.841 0.735 -10.160 1.00 93.31 97 ARG A O 1
ATOM 726 N N . SER A 1 98 ? 7.567 1.221 -12.227 1.00 93.12 98 SER A N 1
ATOM 727 C CA . SER A 1 98 ? 7.227 2.648 -12.150 1.00 93.12 98 SER A CA 1
ATOM 728 C C . SER A 1 98 ? 5.724 2.871 -11.976 1.00 93.12 98 SER A C 1
ATOM 730 O O . SER A 1 98 ? 5.331 3.785 -11.255 1.00 93.12 98 SER A O 1
ATOM 732 N N . GLY A 1 99 ? 4.888 2.053 -12.626 1.00 94.31 99 GLY A N 1
ATOM 733 C CA . GLY A 1 99 ? 3.434 2.083 -12.475 1.00 94.31 99 GLY A CA 1
ATOM 734 C C . GLY A 1 99 ? 3.002 1.795 -11.039 1.00 94.31 99 GLY A C 1
ATOM 735 O O . GLY A 1 99 ? 2.316 2.616 -10.434 1.00 94.31 99 GLY A O 1
ATOM 736 N N . SER A 1 100 ? 3.484 0.691 -10.468 1.00 95.38 100 SER A N 1
ATOM 737 C CA . SER A 1 100 ? 3.223 0.282 -9.085 1.00 95.38 100 SER A CA 1
ATOM 738 C C . SER A 1 100 ? 3.657 1.332 -8.062 1.00 95.38 100 SER A C 1
ATOM 740 O O . SER A 1 100 ? 2.895 1.662 -7.155 1.00 95.38 100 SER A O 1
ATOM 742 N N . LEU A 1 101 ? 4.855 1.909 -8.218 1.00 95.12 101 LEU A N 1
ATOM 743 C CA . LEU A 1 101 ? 5.336 2.961 -7.317 1.00 95.12 101 LEU A CA 1
ATOM 744 C C . LEU A 1 101 ? 4.515 4.245 -7.440 1.00 95.12 101 LEU A C 1
ATOM 746 O O . LEU A 1 101 ? 4.175 4.853 -6.428 1.00 95.12 101 LEU A O 1
ATOM 750 N N . ARG A 1 102 ? 4.160 4.650 -8.664 1.00 95.06 102 ARG A N 1
ATOM 751 C CA . ARG A 1 102 ? 3.311 5.826 -8.881 1.00 95.06 102 ARG A CA 1
ATOM 752 C C . ARG A 1 102 ? 1.943 5.636 -8.239 1.00 95.06 102 ARG A C 1
ATOM 754 O O . ARG A 1 102 ? 1.487 6.527 -7.533 1.00 95.06 102 ARG A O 1
ATOM 761 N N . GLU A 1 103 ? 1.308 4.493 -8.467 1.00 94.81 103 GLU A N 1
ATOM 762 C CA . GLU A 1 103 ? -0.017 4.223 -7.917 1.00 94.81 103 GLU A CA 1
ATOM 763 C C . GLU A 1 103 ? 0.018 4.111 -6.390 1.00 94.81 103 GLU A C 1
ATOM 765 O O . GLU A 1 103 ? -0.898 4.604 -5.746 1.00 94.81 103 GLU A O 1
ATOM 770 N N . LEU A 1 104 ? 1.089 3.579 -5.788 1.00 95.81 104 LEU A N 1
ATOM 771 C CA . LEU A 1 104 ? 1.266 3.606 -4.333 1.00 95.81 104 LEU A CA 1
ATOM 772 C C . LEU A 1 104 ? 1.312 5.038 -3.781 1.00 95.81 104 LEU A C 1
ATOM 774 O O . LEU A 1 104 ? 0.636 5.338 -2.798 1.00 95.81 104 LEU A O 1
ATOM 778 N N . VAL A 1 105 ? 2.064 5.933 -4.429 1.00 95.81 105 VAL A N 1
ATOM 779 C CA . VAL A 1 105 ? 2.108 7.355 -4.050 1.00 95.81 105 VAL A CA 1
ATOM 780 C C . VAL A 1 105 ? 0.730 7.996 -4.194 1.00 95.81 105 VAL A C 1
ATOM 782 O O . VAL A 1 105 ? 0.272 8.683 -3.284 1.00 95.81 105 VAL A O 1
ATOM 785 N N . THR A 1 106 ? 0.044 7.757 -5.314 1.00 93.94 106 THR A N 1
ATOM 786 C CA . THR A 1 106 ? -1.309 8.275 -5.555 1.00 93.94 106 THR A CA 1
ATOM 787 C C . THR A 1 106 ? -2.314 7.736 -4.538 1.00 93.94 106 THR A C 1
ATOM 789 O O . THR A 1 106 ? -3.151 8.494 -4.050 1.00 93.94 106 THR A O 1
ATOM 792 N N . TYR A 1 107 ? -2.221 6.456 -4.181 1.00 93.06 107 TYR A N 1
ATOM 793 C CA . TYR A 1 107 ? -3.069 5.812 -3.184 1.00 93.06 107 TYR A CA 1
ATOM 794 C C . TYR A 1 107 ? -2.878 6.452 -1.803 1.00 93.06 107 TYR A C 1
ATOM 796 O O . TYR A 1 107 ? -3.852 6.894 -1.194 1.00 93.06 107 TYR A O 1
ATOM 804 N N . ALA A 1 108 ? -1.627 6.579 -1.347 1.00 94.00 108 ALA A N 1
ATOM 805 C CA . ALA A 1 108 ? -1.298 7.201 -0.066 1.00 94.00 108 ALA A CA 1
ATOM 806 C C . ALA A 1 108 ? -1.730 8.676 -0.011 1.00 94.00 108 ALA A C 1
ATOM 808 O O . ALA A 1 108 ? -2.391 9.088 0.940 1.00 94.00 108 ALA A O 1
ATOM 809 N N . ALA A 1 109 ? -1.436 9.455 -1.057 1.00 93.62 109 ALA A N 1
ATOM 810 C CA . ALA A 1 109 ? -1.837 10.859 -1.141 1.00 93.62 109 ALA A CA 1
ATOM 811 C C . ALA A 1 109 ? -3.366 11.034 -1.159 1.00 93.62 109 ALA A C 1
ATOM 813 O O . ALA A 1 109 ? -3.890 11.980 -0.576 1.00 93.62 109 ALA A O 1
ATOM 814 N N . GLY A 1 110 ? -4.094 10.120 -1.808 1.00 92.38 110 GLY A N 1
ATOM 815 C CA . GLY A 1 110 ? -5.556 10.126 -1.819 1.00 92.38 110 GLY A CA 1
ATOM 816 C C . GLY A 1 110 ? -6.159 9.893 -0.433 1.00 92.38 110 GLY A C 1
ATOM 817 O O . GLY A 1 110 ? -7.129 10.558 -0.071 1.00 92.38 110 GLY A O 1
ATOM 818 N N . LEU A 1 111 ? -5.581 8.984 0.358 1.00 92.62 111 LEU A N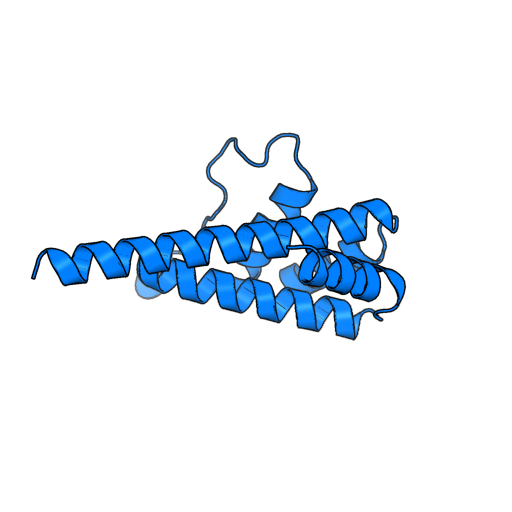 1
ATOM 819 C CA . LEU A 1 111 ? -5.999 8.762 1.744 1.00 92.62 111 LEU A CA 1
ATOM 820 C C . LEU A 1 111 ? -5.685 9.971 2.630 1.00 92.62 111 LEU A C 1
ATOM 822 O O . LEU A 1 111 ? -6.565 10.434 3.352 1.00 92.62 111 LEU A O 1
ATOM 826 N N . ASP A 1 112 ? -4.475 10.517 2.526 1.00 93.50 112 ASP A N 1
ATOM 827 C CA . ASP A 1 112 ? -4.042 11.685 3.299 1.00 93.50 112 ASP A CA 1
ATOM 828 C C . ASP A 1 112 ? -4.919 12.919 3.022 1.00 93.50 112 ASP A C 1
ATOM 830 O O . ASP A 1 112 ? -5.409 13.578 3.939 1.00 93.50 112 ASP A O 1
ATOM 834 N N . ALA A 1 113 ? -5.243 13.174 1.750 1.00 92.06 113 ALA A N 1
ATOM 835 C CA . ALA A 1 113 ? -6.137 14.263 1.367 1.00 92.06 113 ALA A CA 1
ATOM 836 C C . ALA A 1 113 ? -7.552 14.108 1.954 1.00 92.06 113 ALA A C 1
ATOM 838 O O . ALA A 1 113 ? -8.151 15.100 2.384 1.00 92.06 113 ALA A O 1
ATOM 839 N N . ARG A 1 114 ? -8.080 12.875 1.993 1.00 91.69 114 ARG A N 1
ATOM 840 C CA . ARG A 1 114 ? -9.381 12.562 2.609 1.00 91.69 114 ARG A CA 1
ATOM 841 C C . ARG A 1 114 ? -9.342 12.775 4.121 1.00 91.69 114 ARG A C 1
ATOM 843 O O . ARG A 1 114 ? -10.263 13.390 4.655 1.00 91.69 114 ARG A O 1
ATOM 850 N N . ALA A 1 115 ? -8.283 12.320 4.793 1.00 91.69 115 ALA A N 1
ATOM 851 C CA . ALA A 1 115 ? -8.089 12.531 6.227 1.00 91.69 115 ALA A CA 1
ATOM 852 C C . ALA A 1 115 ? -8.054 14.031 6.561 1.00 91.69 115 ALA A C 1
ATOM 854 O O . ALA A 1 115 ? -8.854 14.517 7.356 1.00 91.69 115 ALA A O 1
ATOM 855 N N . ALA A 1 116 ? -7.242 14.804 5.837 1.00 91.62 116 ALA A N 1
ATOM 856 C CA . ALA A 1 116 ? -7.156 16.250 6.022 1.00 91.62 116 ALA A CA 1
ATOM 857 C C . ALA A 1 116 ? -8.489 16.980 5.764 1.00 91.62 116 ALA A C 1
ATOM 859 O O . ALA A 1 116 ? -8.735 18.051 6.326 1.00 91.62 116 ALA A O 1
ATOM 860 N N . GLN A 1 117 ? -9.350 16.453 4.886 1.00 90.94 117 GLN A N 1
ATOM 861 C CA . GLN A 1 117 ? -10.685 17.005 4.651 1.00 90.94 117 GLN A CA 1
ATOM 862 C C . GLN A 1 117 ? -11.639 16.740 5.820 1.00 90.94 117 GLN A C 1
ATOM 864 O O . GLN A 1 117 ? -12.368 17.662 6.191 1.00 90.94 117 GLN A O 1
ATOM 869 N N . LYS A 1 118 ? -11.606 15.536 6.407 1.00 87.81 118 LYS A N 1
ATOM 870 C CA . LYS A 1 118 ? -12.379 15.179 7.607 1.00 87.81 118 LYS A CA 1
ATOM 871 C C . LYS A 1 118 ? -12.034 16.112 8.770 1.00 87.81 118 LYS A C 1
ATOM 873 O O . LYS A 1 118 ? -12.923 16.785 9.283 1.00 87.81 118 LYS A O 1
ATOM 878 N N . ASP A 1 119 ? -10.745 16.291 9.052 1.00 84.25 119 ASP A N 1
ATOM 879 C CA . ASP A 1 119 ? -10.269 17.188 10.114 1.00 84.25 119 ASP A CA 1
ATOM 880 C C . ASP A 1 119 ? -10.737 18.643 9.929 1.00 84.25 119 ASP A C 1
ATOM 882 O O . ASP A 1 119 ? -10.932 19.387 10.889 1.00 84.25 119 ASP A O 1
ATOM 886 N N . ARG A 1 120 ? -10.853 19.113 8.677 1.00 83.69 120 ARG A N 1
ATOM 887 C CA . ARG A 1 120 ? -11.361 20.465 8.383 1.00 83.69 120 ARG A CA 1
ATOM 888 C C . ARG A 1 120 ? -12.865 20.588 8.623 1.00 83.69 120 ARG A C 1
ATOM 890 O O . ARG A 1 120 ? -13.283 21.667 9.020 1.00 83.69 120 ARG A O 1
ATOM 897 N N . HIS A 1 121 ? -13.647 19.538 8.372 1.00 78.88 121 HIS A N 1
ATOM 898 C CA . HIS A 1 121 ? -15.074 19.529 8.707 1.00 78.88 121 HIS A CA 1
ATOM 899 C C . HIS A 1 121 ? -15.273 19.544 10.224 1.00 78.88 121 HIS A C 1
ATOM 901 O O . HIS A 1 121 ? -15.937 20.436 10.735 1.00 78.88 121 HIS A O 1
ATOM 907 N N . GLU A 1 122 ? -14.589 18.659 10.953 1.00 80.00 122 GLU A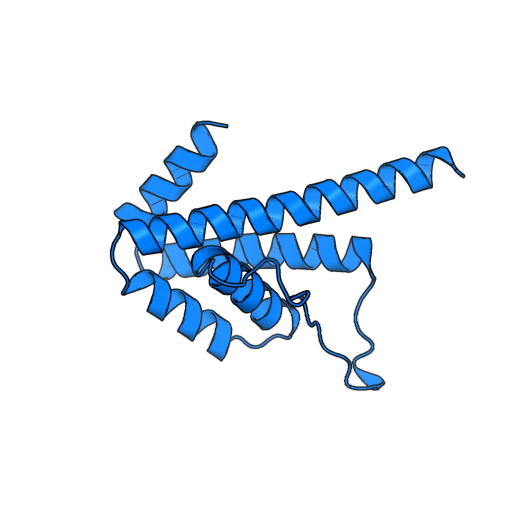 N 1
ATOM 908 C CA . GLU A 1 122 ? -14.728 18.553 12.414 1.00 80.00 122 GLU A CA 1
ATOM 909 C C . GLU A 1 122 ? -14.350 19.849 13.155 1.00 80.00 122 GLU A C 1
ATOM 911 O O . GLU A 1 122 ? -14.953 20.175 14.171 1.00 80.00 122 GLU A O 1
ATOM 916 N N . ARG A 1 123 ? -13.395 20.633 12.632 1.00 75.50 123 ARG A N 1
ATOM 917 C CA . ARG A 1 123 ? -13.030 21.953 13.185 1.00 75.50 123 ARG A CA 1
ATOM 918 C C . ARG A 1 123 ? -14.028 23.076 12.893 1.00 75.50 123 ARG A C 1
ATOM 920 O O . ARG A 1 123 ? -13.970 24.095 13.569 1.00 75.50 123 ARG A O 1
ATOM 927 N N . ASN A 1 124 ? -14.859 22.942 11.863 1.00 71.31 124 ASN A N 1
ATOM 928 C CA . ASN A 1 124 ? -15.851 23.957 11.505 1.00 71.31 124 ASN A CA 1
ATOM 929 C C . ASN A 1 124 ? -17.206 23.716 12.193 1.00 71.31 124 ASN A C 1
ATOM 931 O O . ASN A 1 124 ? -18.007 24.646 12.268 1.00 71.31 124 ASN A O 1
ATOM 935 N N . ASP A 1 125 ? -17.441 22.495 12.683 1.00 66.19 125 ASP A N 1
ATOM 936 C CA . ASP A 1 125 ? -18.698 22.059 13.301 1.00 66.19 125 ASP A CA 1
ATOM 937 C C . ASP A 1 125 ? -18.669 22.068 14.850 1.00 66.19 125 ASP A C 1
ATOM 939 O O . ASP A 1 125 ? -19.675 21.732 15.478 1.00 66.19 125 ASP A O 1
ATOM 943 N N . GLY A 1 126 ? -17.539 22.438 15.471 1.00 52.97 126 GLY A N 1
ATOM 944 C CA . GLY A 1 126 ? -17.342 22.515 16.930 1.00 52.97 126 GLY A CA 1
ATOM 945 C C . GLY A 1 126 ? -17.100 23.931 17.433 1.00 52.97 126 GLY A C 1
ATOM 946 O O . GLY A 1 126 ? -17.624 24.251 18.524 1.00 52.97 126 GLY A O 1
#

Foldseek 3Di:
DVVVLVVLLCCLPPNDLVSLLVLLLVLLVLLLVLVCLVPNQADVVVPDADDQDPPDPCVVPVLLVLLNQLSRCSNRVNVVSNSVSSVVLSPDDSVSVSSNSVNNNVSSVVSNVVSVVVVVVVVVVD

Radius of gyration: 15.29 Å; chains: 1; bounding box: 37×35×38 Å